Protein AF-A0A2G5LJG0-F1 (afdb_monomer)

Structure (mmCIF, N/CA/C/O backbone):
data_AF-A0A2G5LJG0-F1
#
_entry.id   AF-A0A2G5LJG0-F1
#
loop_
_atom_site.group_PDB
_atom_site.id
_atom_site.type_symbol
_atom_site.label_atom_id
_atom_site.label_alt_id
_atom_site.label_comp_id
_atom_site.label_asym_id
_atom_site.label_entity_id
_atom_site.label_seq_id
_atom_site.pdbx_PDB_ins_code
_atom_site.Cartn_x
_atom_site.Cartn_y
_atom_site.Cartn_z
_atom_site.occupancy
_atom_site.B_iso_or_equiv
_atom_site.auth_seq_id
_atom_site.auth_comp_id
_atom_site.auth_asym_id
_atom_site.auth_atom_id
_atom_site.pdbx_PDB_model_num
ATOM 1 N N . MET A 1 1 ? -20.430 12.999 13.429 1.00 34.19 1 MET A N 1
ATOM 2 C CA . MET A 1 1 ? -20.369 11.889 12.452 1.00 34.19 1 MET A CA 1
ATOM 3 C C . MET A 1 1 ? -19.060 11.153 12.674 1.00 34.19 1 MET A C 1
ATOM 5 O O . MET A 1 1 ? -18.026 11.803 12.641 1.00 34.19 1 MET A O 1
ATOM 9 N N . LYS A 1 2 ? -19.079 9.851 12.982 1.00 33.53 2 LYS A N 1
ATOM 10 C CA . LYS A 1 2 ? -17.854 9.037 12.914 1.00 33.53 2 LYS A CA 1
ATOM 11 C C . LYS A 1 2 ? -17.572 8.787 11.428 1.00 33.53 2 LYS A C 1
ATOM 13 O O . LYS A 1 2 ? -18.531 8.422 10.745 1.00 33.53 2 LYS A O 1
ATOM 18 N N . PRO A 1 3 ? -16.341 8.967 10.920 1.00 39.06 3 PRO A N 1
ATOM 19 C CA . PRO A 1 3 ? -16.021 8.483 9.591 1.00 39.06 3 PRO A CA 1
ATOM 20 C C . PRO A 1 3 ? -16.228 6.974 9.643 1.00 39.06 3 PRO A C 1
ATOM 22 O O . PRO A 1 3 ? -15.621 6.273 10.456 1.00 39.06 3 PRO A O 1
ATOM 25 N N . THR A 1 4 ? -17.175 6.475 8.862 1.00 47.19 4 THR A N 1
ATOM 26 C CA . THR A 1 4 ? -17.271 5.050 8.585 1.00 47.19 4 THR A CA 1
ATOM 27 C C . THR A 1 4 ? -16.028 4.761 7.763 1.00 47.19 4 THR A C 1
ATOM 29 O O . THR A 1 4 ? -16.020 5.016 6.567 1.00 47.19 4 THR A O 1
ATOM 32 N N . ALA A 1 5 ? -14.937 4.362 8.423 1.00 59.03 5 ALA A N 1
ATOM 33 C CA . ALA A 1 5 ? -13.753 3.880 7.733 1.00 59.03 5 ALA A CA 1
ATOM 34 C C . ALA A 1 5 ? -14.243 2.755 6.824 1.00 59.03 5 ALA A C 1
ATOM 36 O O . ALA A 1 5 ? -14.696 1.720 7.320 1.00 59.03 5 ALA A O 1
ATOM 37 N N . GLU A 1 6 ? -14.304 3.007 5.520 1.00 56.69 6 GLU A N 1
ATOM 38 C CA . GLU A 1 6 ? -14.744 2.018 4.553 1.00 56.69 6 GLU A CA 1
ATOM 39 C C . GLU A 1 6 ? -13.742 0.862 4.623 1.00 56.69 6 GLU A C 1
ATOM 41 O O . GLU A 1 6 ? -12.640 0.943 4.097 1.00 56.69 6 GLU A O 1
ATOM 46 N N . LYS A 1 7 ? -14.105 -0.221 5.316 1.00 68.94 7 LYS A N 1
ATOM 47 C CA . LYS A 1 7 ? -13.255 -1.409 5.526 1.00 68.94 7 LYS A CA 1
ATOM 48 C C . LYS A 1 7 ? -13.222 -2.323 4.299 1.00 68.94 7 LYS A C 1
ATOM 50 O O . LYS A 1 7 ? -13.150 -3.542 4.428 1.00 68.94 7 LYS A O 1
ATOM 55 N N . SER A 1 8 ? -13.392 -1.756 3.112 1.00 81.25 8 SER A N 1
ATOM 56 C CA . SER A 1 8 ? -13.516 -2.514 1.874 1.00 81.25 8 SER A CA 1
ATOM 57 C C . SER A 1 8 ? -12.317 -2.195 0.993 1.00 81.25 8 SER A C 1
ATOM 59 O O . SER A 1 8 ? -12.151 -1.024 0.635 1.00 81.25 8 SER A O 1
ATOM 61 N N . PRO A 1 9 ? -11.497 -3.207 0.653 1.00 86.75 9 PRO A N 1
ATOM 62 C 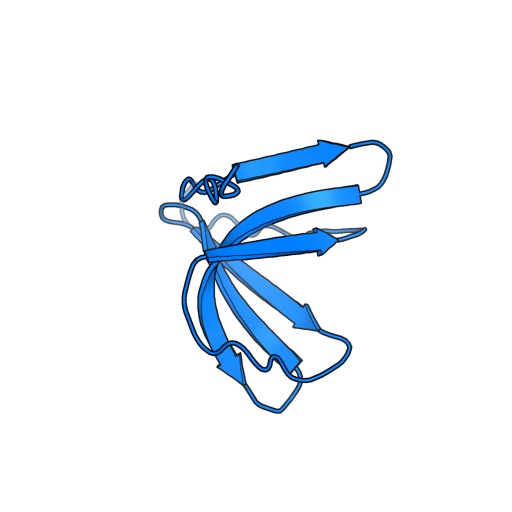CA . PRO A 1 9 ? -10.351 -3.038 -0.225 1.00 86.75 9 PRO A CA 1
ATOM 63 C C . PRO A 1 9 ? -10.762 -2.341 -1.525 1.00 86.75 9 PRO A C 1
ATOM 65 O O . PRO A 1 9 ? -11.700 -2.788 -2.190 1.00 86.75 9 PRO A O 1
ATOM 68 N N . LYS A 1 10 ? -10.099 -1.239 -1.883 1.00 89.94 10 LYS A N 1
ATOM 69 C CA . LYS A 1 10 ? -10.379 -0.504 -3.122 1.00 89.94 10 LYS A CA 1
ATOM 70 C C . LYS A 1 10 ? -9.153 0.242 -3.632 1.00 89.94 10 LYS A C 1
ATOM 72 O O . LYS A 1 10 ? -8.313 0.679 -2.850 1.00 89.94 10 LYS A O 1
ATOM 77 N N . ILE A 1 11 ? -9.115 0.438 -4.945 1.00 88.62 11 ILE A N 1
ATOM 78 C CA . ILE A 1 11 ? -8.206 1.369 -5.612 1.00 88.62 11 ILE A CA 1
ATOM 79 C C . ILE A 1 11 ? -9.073 2.382 -6.358 1.00 88.62 11 ILE A C 1
ATOM 81 O O . ILE A 1 11 ? -9.998 1.995 -7.075 1.00 88.62 11 ILE A O 1
ATOM 85 N N . LYS A 1 12 ? -8.787 3.669 -6.182 1.00 90.44 12 LYS A N 1
ATOM 86 C CA . LYS A 1 12 ? -9.401 4.770 -6.927 1.00 90.44 12 LYS A CA 1
ATOM 87 C C . LYS A 1 12 ? -8.307 5.625 -7.550 1.00 90.44 12 LYS A C 1
ATOM 89 O O . LYS A 1 12 ? -7.255 5.820 -6.950 1.00 90.44 12 LYS A O 1
ATOM 94 N N . MET A 1 13 ? -8.568 6.146 -8.741 1.00 86.44 13 MET A N 1
ATOM 95 C CA . MET A 1 13 ? -7.756 7.209 -9.327 1.00 86.44 13 MET A CA 1
ATOM 96 C C . MET A 1 13 ? -8.541 8.512 -9.241 1.00 86.44 13 MET A C 1
ATOM 98 O O . MET A 1 13 ? -9.632 8.608 -9.800 1.00 86.44 13 MET A O 1
ATOM 102 N N . GLU A 1 14 ? -7.978 9.494 -8.545 1.00 86.94 14 GLU A N 1
ATOM 103 C CA . GLU A 1 14 ? -8.478 10.866 -8.490 1.00 86.94 14 GLU A CA 1
ATOM 104 C C . GLU A 1 14 ? -7.347 11.799 -8.935 1.00 86.94 14 GLU A C 1
ATOM 106 O O . GLU A 1 14 ? -6.244 11.786 -8.385 1.00 86.94 14 GLU A O 1
ATOM 111 N N . ASP A 1 15 ? -7.603 12.574 -9.989 1.00 86.44 15 ASP A N 1
ATOM 112 C CA . ASP A 1 15 ? -6.614 13.403 -10.682 1.00 86.44 15 ASP A CA 1
ATOM 113 C C . ASP A 1 15 ? -5.353 12.630 -11.122 1.00 86.44 15 ASP A C 1
ATOM 115 O O . ASP A 1 15 ? -5.368 11.897 -12.112 1.00 86.44 15 ASP A O 1
ATOM 119 N N . ARG A 1 16 ? -4.239 12.833 -10.405 1.00 85.00 16 ARG A N 1
ATOM 120 C CA . ARG A 1 16 ? -2.923 12.204 -10.622 1.00 85.00 16 ARG A CA 1
ATOM 121 C C . ARG A 1 16 ? -2.499 11.326 -9.444 1.00 85.00 16 ARG A C 1
ATOM 123 O O . ARG A 1 16 ? -1.340 10.921 -9.374 1.00 85.00 16 ARG A O 1
ATOM 130 N N . LEU A 1 17 ? -3.411 11.082 -8.508 1.00 89.75 17 LEU A N 1
ATOM 131 C CA . LEU A 1 17 ? -3.173 10.283 -7.320 1.00 89.75 17 LEU A CA 1
ATOM 132 C C . LEU A 1 17 ? -3.978 8.992 -7.388 1.00 89.75 17 LEU A C 1
ATOM 134 O O . LEU A 1 17 ? -5.145 8.949 -7.779 1.00 89.75 17 LEU A O 1
ATOM 138 N N . ILE A 1 18 ? -3.316 7.925 -6.978 1.00 89.56 18 ILE A N 1
ATOM 139 C CA . ILE A 1 18 ? -3.886 6.605 -6.796 1.00 89.56 18 ILE A CA 1
ATOM 140 C C . ILE A 1 18 ? -4.154 6.471 -5.302 1.00 89.56 18 ILE A C 1
ATOM 142 O O . ILE A 1 18 ? -3.220 6.393 -4.506 1.00 89.56 18 ILE A O 1
ATOM 146 N N . GLN A 1 19 ? -5.425 6.480 -4.923 1.00 90.75 19 GLN A N 1
ATOM 147 C CA . GLN A 1 19 ? -5.859 6.220 -3.558 1.00 90.75 19 GLN A CA 1
ATOM 148 C C . GLN A 1 19 ? -6.086 4.723 -3.386 1.00 90.75 19 GLN A C 1
ATOM 150 O O . GLN A 1 19 ? -6.835 4.101 -4.146 1.00 90.75 19 GLN A O 1
ATOM 155 N N . ILE A 1 20 ? -5.448 4.138 -2.379 1.00 89.06 20 ILE A N 1
ATOM 156 C CA . ILE A 1 20 ? -5.525 2.709 -2.088 1.00 89.06 20 ILE A CA 1
ATOM 157 C C . ILE A 1 20 ? -6.016 2.555 -0.656 1.00 89.06 20 ILE A C 1
ATOM 159 O O . ILE A 1 20 ? -5.357 3.002 0.282 1.00 89.06 20 ILE A O 1
ATOM 163 N N . THR A 1 21 ? -7.162 1.897 -0.490 1.00 91.81 21 THR A N 1
ATOM 164 C CA . THR A 1 21 ? -7.635 1.426 0.814 1.00 91.81 21 THR A CA 1
ATOM 165 C C . THR A 1 21 ? -7.407 -0.076 0.882 1.00 91.81 21 THR A C 1
ATOM 167 O O . THR A 1 21 ? -7.980 -0.823 0.088 1.00 91.81 21 THR A O 1
ATOM 170 N N . ALA A 1 22 ? -6.572 -0.532 1.807 1.00 91.44 22 ALA A N 1
ATOM 171 C CA . ALA A 1 22 ? -6.184 -1.937 1.926 1.00 91.44 22 ALA A CA 1
ATOM 172 C C . ALA A 1 22 ? -5.818 -2.282 3.373 1.00 91.44 22 ALA A C 1
ATOM 174 O O . ALA A 1 22 ? -5.633 -1.392 4.204 1.00 91.44 22 ALA A O 1
ATOM 175 N N . GLU A 1 23 ? -5.732 -3.570 3.689 1.00 92.06 23 GLU A N 1
ATOM 176 C CA . GLU A 1 23 ? -5.317 -4.018 5.018 1.00 92.06 23 GLU A CA 1
ATOM 177 C C . GLU A 1 23 ? -3.791 -4.054 5.107 1.00 92.06 23 GLU A C 1
ATOM 179 O O . GLU A 1 23 ? -3.140 -4.758 4.341 1.00 92.06 23 GLU A O 1
ATOM 184 N N . LEU A 1 24 ? -3.212 -3.318 6.051 1.00 90.88 24 LEU A N 1
ATOM 185 C CA . LEU A 1 24 ? -1.799 -3.423 6.384 1.00 90.88 24 LEU A CA 1
ATOM 186 C C . LEU A 1 24 ? -1.549 -4.748 7.106 1.00 90.88 24 LEU A C 1
ATOM 188 O O . LEU A 1 24 ? -2.049 -4.955 8.215 1.00 90.88 24 LEU A O 1
ATOM 192 N N . VAL A 1 25 ? -0.773 -5.627 6.473 1.00 89.44 25 VAL A N 1
ATOM 193 C CA . VAL A 1 25 ? -0.430 -6.953 7.014 1.00 89.44 25 VAL A CA 1
ATOM 194 C C . VAL A 1 25 ? 1.003 -7.022 7.531 1.00 89.44 25 VAL A C 1
ATOM 196 O O . VAL A 1 25 ? 1.302 -7.856 8.383 1.00 89.44 25 VAL A O 1
ATOM 199 N N . GLN A 1 26 ? 1.876 -6.131 7.058 1.00 86.69 26 GLN A N 1
ATOM 200 C CA . GLN A 1 26 ? 3.247 -5.999 7.538 1.00 86.69 26 GLN A CA 1
ATOM 201 C C . GLN A 1 26 ? 3.742 -4.567 7.330 1.00 86.69 26 GLN A C 1
ATOM 203 O O . GLN A 1 26 ? 3.480 -3.972 6.288 1.00 86.69 26 GLN A O 1
ATOM 208 N N . ALA A 1 27 ? 4.479 -4.042 8.302 1.00 86.31 27 ALA A N 1
ATOM 209 C CA . ALA A 1 27 ? 5.289 -2.837 8.177 1.00 86.31 27 ALA A CA 1
ATOM 210 C C . ALA A 1 27 ? 6.584 -3.064 8.959 1.00 86.31 27 ALA A C 1
ATOM 212 O O . ALA A 1 27 ? 6.526 -3.552 10.095 1.00 86.31 27 ALA A O 1
ATOM 213 N N . ASP A 1 2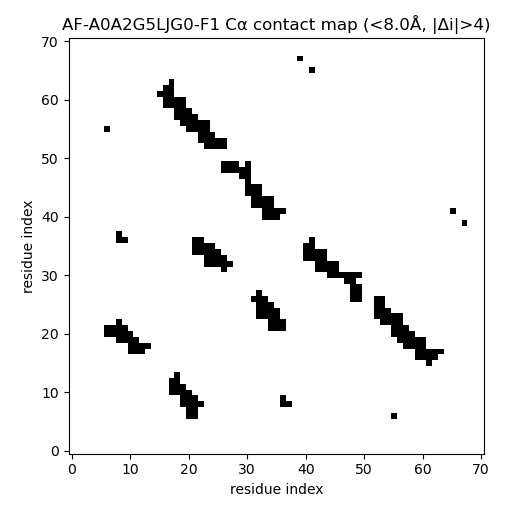8 ? 7.723 -2.750 8.357 1.00 82.50 28 ASP A N 1
ATOM 214 C CA . ASP A 1 28 ? 9.020 -2.776 9.027 1.00 82.50 28 ASP A CA 1
ATOM 215 C C . ASP A 1 28 ? 9.498 -1.370 9.421 1.00 82.50 28 ASP A C 1
ATOM 217 O O . ASP A 1 28 ? 8.814 -0.363 9.215 1.00 82.50 28 ASP A O 1
ATOM 221 N N . GLU A 1 29 ? 10.647 -1.323 10.095 1.00 78.19 29 GLU A N 1
ATOM 222 C CA . GLU A 1 29 ? 11.257 -0.074 10.565 1.00 78.19 29 GLU A CA 1
ATOM 223 C C . GLU A 1 29 ? 12.017 0.664 9.453 1.00 78.19 29 GLU A C 1
ATOM 225 O O . GLU A 1 29 ? 12.292 1.855 9.600 1.00 78.19 29 GLU A O 1
ATOM 230 N N . ASP A 1 30 ? 12.282 -0.014 8.334 1.00 79.38 30 ASP A N 1
ATOM 231 C CA . ASP A 1 30 ? 13.014 0.507 7.178 1.00 79.38 30 ASP A CA 1
ATOM 232 C C . ASP A 1 30 ? 12.086 1.203 6.164 1.00 79.38 30 ASP A C 1
ATOM 234 O O . ASP A 1 30 ? 12.539 1.694 5.132 1.00 79.38 30 ASP A O 1
ATOM 238 N N . GLY A 1 31 ? 10.784 1.281 6.463 1.00 79.44 31 GLY A N 1
ATOM 239 C CA . GLY A 1 31 ? 9.791 1.953 5.626 1.00 79.44 31 GLY A CA 1
ATOM 240 C C . GLY A 1 31 ? 9.192 1.057 4.543 1.00 79.44 31 GLY A C 1
ATOM 241 O O . GLY A 1 31 ? 8.452 1.552 3.695 1.00 79.44 31 GLY A O 1
ATOM 242 N N . CYS A 1 32 ? 9.441 -0.252 4.565 1.00 84.88 32 CYS A N 1
ATOM 243 C CA . CYS A 1 32 ? 8.771 -1.188 3.672 1.00 84.88 32 CYS A CA 1
ATOM 244 C C . CYS A 1 32 ? 7.505 -1.739 4.337 1.00 84.88 32 CYS A C 1
ATOM 246 O O . CYS A 1 32 ? 7.469 -2.100 5.519 1.00 84.88 32 CYS A O 1
ATOM 248 N N . ALA A 1 33 ? 6.428 -1.824 3.563 1.00 88.06 33 ALA A N 1
ATOM 249 C CA . ALA A 1 33 ? 5.166 -2.369 4.035 1.00 88.06 33 ALA A CA 1
ATOM 250 C C . ALA A 1 33 ? 4.472 -3.223 2.973 1.00 88.06 33 ALA A C 1
ATOM 252 O O . ALA A 1 33 ? 4.625 -3.032 1.766 1.00 88.06 33 ALA A O 1
ATOM 253 N N . ALA A 1 34 ? 3.677 -4.176 3.451 1.00 89.00 34 ALA A N 1
ATOM 254 C CA . ALA A 1 34 ? 2.842 -5.034 2.632 1.00 89.00 34 ALA A CA 1
ATOM 255 C C . ALA A 1 34 ? 1.370 -4.808 2.976 1.00 89.00 34 ALA A C 1
ATOM 257 O O . ALA A 1 34 ? 0.957 -4.846 4.142 1.00 89.00 34 ALA A O 1
ATOM 258 N N . LEU A 1 35 ? 0.572 -4.612 1.934 1.00 89.38 35 LEU A N 1
ATOM 259 C CA . LEU A 1 35 ? -0.866 -4.427 2.013 1.00 89.38 35 LEU A CA 1
ATOM 260 C C 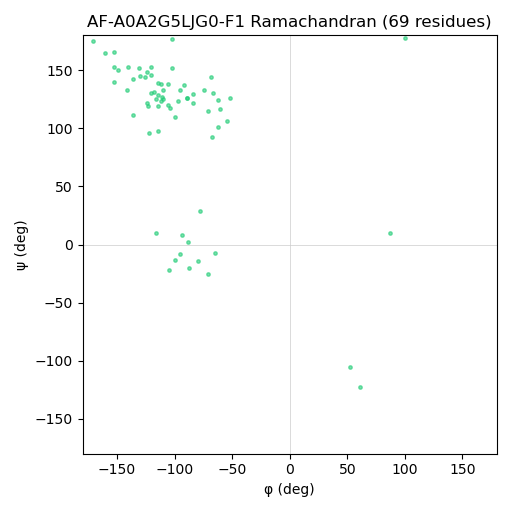. LEU A 1 35 ? -1.574 -5.596 1.348 1.00 89.38 35 LEU A C 1
ATOM 262 O O . LEU A 1 35 ? -1.198 -6.025 0.260 1.00 89.38 35 LEU A O 1
ATOM 266 N N . LYS A 1 36 ? -2.653 -6.063 1.960 1.00 88.69 36 LYS A N 1
ATOM 267 C CA . LYS A 1 36 ? -3.556 -7.044 1.377 1.00 88.69 36 LYS A CA 1
ATOM 268 C C . LYS A 1 36 ? -4.760 -6.346 0.752 1.00 88.69 36 LYS A C 1
ATOM 270 O O . LYS A 1 36 ? -5.504 -5.626 1.423 1.00 88.69 36 LYS A O 1
ATOM 275 N N . LEU A 1 37 ? -4.971 -6.604 -0.535 1.00 87.31 37 LEU A N 1
ATOM 276 C CA . LEU A 1 37 ? -6.114 -6.137 -1.313 1.00 87.31 37 LEU A CA 1
ATOM 277 C C . LEU A 1 37 ? -6.839 -7.353 -1.908 1.00 87.31 37 LEU A C 1
ATOM 279 O O . LEU A 1 37 ? -6.444 -7.875 -2.948 1.00 87.31 37 LEU A O 1
ATOM 283 N N . GLY A 1 38 ? -7.891 -7.828 -1.235 1.00 83.12 38 GLY A N 1
ATOM 284 C CA . GLY A 1 38 ? -8.529 -9.096 -1.606 1.00 83.12 38 GLY A CA 1
ATOM 285 C C . GLY A 1 38 ? -7.531 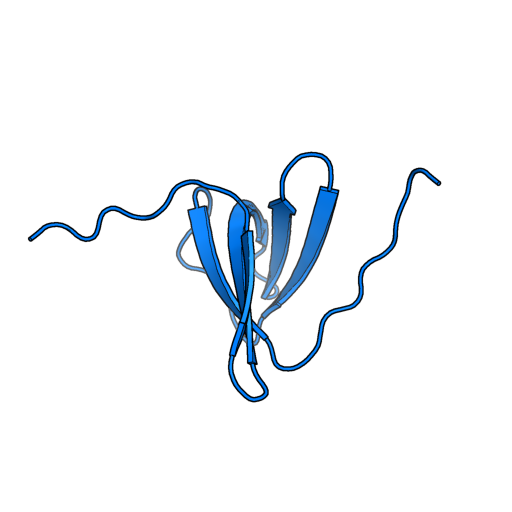-10.254 -1.495 1.00 83.12 38 GLY A C 1
ATOM 286 O O . GLY A 1 38 ? -6.936 -10.441 -0.433 1.00 83.12 38 GLY A O 1
ATOM 287 N N . ASP A 1 39 ? -7.314 -10.979 -2.593 1.00 83.25 39 ASP A N 1
ATOM 288 C CA . ASP A 1 39 ? -6.326 -12.068 -2.688 1.00 83.25 39 ASP A CA 1
ATOM 289 C C . ASP A 1 39 ? -4.962 -11.609 -3.237 1.00 83.25 39 ASP A C 1
ATOM 291 O O . ASP A 1 39 ? -4.083 -12.423 -3.510 1.00 83.25 39 ASP A O 1
ATOM 295 N N . SER A 1 40 ? -4.770 -10.299 -3.407 1.00 82.44 40 SER A N 1
ATOM 296 C CA . SER A 1 40 ? -3.517 -9.702 -3.880 1.00 82.44 40 SER A CA 1
ATOM 297 C C . SER A 1 40 ? -2.712 -9.090 -2.735 1.00 82.44 40 SER A C 1
ATOM 299 O O . SER A 1 40 ? -3.275 -8.604 -1.751 1.00 82.44 40 SER A O 1
ATOM 301 N N . ILE A 1 41 ? -1.387 -9.062 -2.901 1.00 85.44 41 ILE A N 1
ATOM 302 C CA . ILE A 1 41 ? -0.460 -8.321 -2.040 1.00 85.44 41 ILE A CA 1
ATOM 303 C C . ILE A 1 41 ? 0.109 -7.142 -2.830 1.00 85.44 41 ILE A C 1
ATOM 305 O O . ILE A 1 41 ? 0.541 -7.304 -3.970 1.00 85.44 41 ILE A O 1
ATOM 309 N N . ILE A 1 42 ? 0.113 -5.963 -2.216 1.00 85.38 42 ILE A N 1
ATOM 310 C CA . ILE A 1 42 ? 0.762 -4.752 -2.718 1.00 85.38 42 ILE A CA 1
ATOM 311 C C . ILE A 1 42 ? 1.960 -4.482 -1.811 1.00 85.38 42 ILE A C 1
ATOM 313 O O . ILE A 1 42 ? 1.800 -4.384 -0.596 1.00 85.38 42 ILE A O 1
ATOM 317 N N . LEU A 1 43 ? 3.145 -4.361 -2.400 1.00 86.50 43 LEU A N 1
ATOM 318 C CA . LEU A 1 43 ? 4.351 -3.938 -1.695 1.00 86.50 43 LEU A CA 1
ATOM 319 C C . LEU 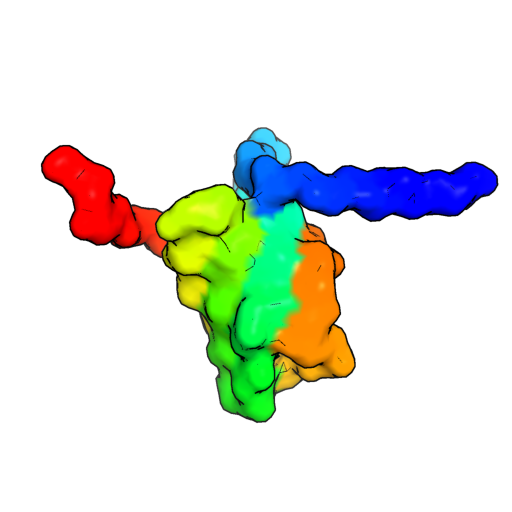A 1 43 ? 4.527 -2.435 -1.893 1.00 86.50 43 LEU A C 1
ATOM 321 O O . LEU A 1 43 ? 4.379 -1.942 -3.013 1.00 86.50 43 LEU A O 1
ATOM 325 N N . ILE A 1 44 ? 4.805 -1.719 -0.809 1.00 84.00 44 ILE A N 1
ATOM 326 C CA . ILE A 1 44 ? 5.026 -0.276 -0.818 1.00 84.00 44 ILE A CA 1
ATOM 327 C C . ILE A 1 44 ? 6.312 0.067 -0.069 1.00 84.00 44 ILE A C 1
ATOM 329 O O . ILE A 1 44 ? 6.648 -0.559 0.937 1.00 84.00 44 ILE A O 1
ATOM 333 N N . GLU A 1 45 ? 6.989 1.093 -0.563 1.00 85.12 45 GLU A N 1
ATOM 334 C CA . GLU A 1 45 ? 8.074 1.786 0.123 1.00 85.12 45 GLU A CA 1
ATOM 335 C C . GLU A 1 45 ? 7.540 3.140 0.593 1.00 85.12 45 GLU A C 1
ATOM 337 O O . GLU A 1 45 ? 6.782 3.808 -0.118 1.00 85.12 45 GLU A O 1
ATOM 342 N N . LEU A 1 46 ? 7.892 3.523 1.812 1.00 80.38 46 LEU A N 1
ATOM 343 C CA . LEU A 1 46 ? 7.449 4.739 2.473 1.00 80.38 46 LEU A CA 1
ATOM 344 C C . LEU A 1 46 ? 8.661 5.589 2.822 1.00 80.38 46 LEU A C 1
ATOM 346 O O . LEU A 1 46 ? 9.696 5.073 3.230 1.00 80.38 46 LEU A O 1
ATOM 350 N N 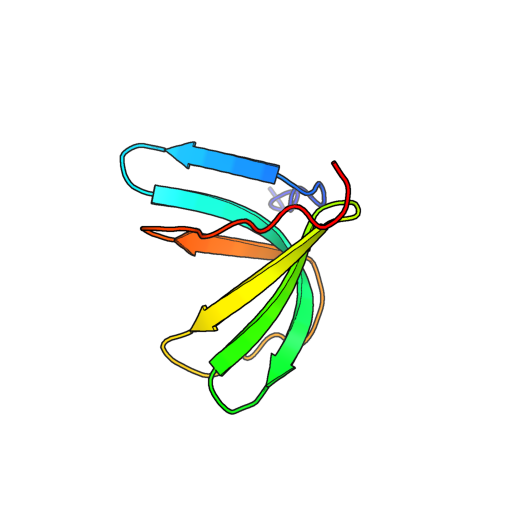. ASP A 1 47 ? 8.492 6.908 2.766 1.00 77.25 47 ASP A N 1
ATOM 351 C CA . ASP A 1 47 ? 9.548 7.863 3.126 1.00 77.25 47 ASP A CA 1
ATOM 352 C C . ASP A 1 47 ? 9.940 7.808 4.621 1.00 77.25 47 ASP A C 1
ATOM 354 O O . ASP A 1 47 ? 10.883 8.475 5.051 1.00 77.25 47 ASP A O 1
ATOM 358 N N . GLY A 1 48 ? 9.213 7.040 5.439 1.00 76.81 48 GLY A N 1
ATOM 359 C CA . GLY A 1 48 ? 9.493 6.856 6.857 1.00 76.81 48 GLY A CA 1
ATOM 360 C C . GLY A 1 48 ? 8.645 5.760 7.510 1.00 76.81 48 GLY A C 1
ATOM 361 O O . GLY A 1 48 ? 7.740 5.201 6.884 1.00 76.81 48 GLY A O 1
ATOM 362 N N . PRO A 1 49 ? 8.918 5.452 8.789 1.00 77.06 49 PRO A N 1
ATOM 363 C CA . PRO A 1 49 ? 8.269 4.354 9.491 1.00 77.06 49 PRO A CA 1
ATOM 364 C C . PRO A 1 49 ? 6.784 4.633 9.749 1.00 77.06 49 PRO A C 1
ATOM 366 O O . PRO A 1 49 ? 6.381 5.749 10.091 1.00 77.06 49 PRO A O 1
ATOM 369 N N . LEU A 1 50 ? 5.964 3.583 9.666 1.00 77.75 50 LEU A N 1
ATOM 370 C CA . LEU A 1 50 ? 4.558 3.643 10.059 1.00 77.75 50 LEU A CA 1
ATOM 371 C C . LEU A 1 50 ? 4.404 3.435 11.564 1.00 77.75 50 LEU A C 1
ATOM 373 O O . LEU A 1 50 ? 4.848 2.441 12.135 1.00 77.75 50 LEU A O 1
ATOM 377 N N . SER A 1 51 ? 3.671 4.340 12.207 1.00 78.44 51 SER A N 1
ATOM 378 C CA . SER A 1 51 ? 3.225 4.164 13.592 1.00 78.44 51 SER A CA 1
ATOM 379 C C . SER A 1 51 ? 2.145 3.081 13.726 1.00 78.44 51 SER A C 1
ATOM 381 O O . SER A 1 51 ? 2.009 2.462 14.783 1.00 78.44 51 SER A O 1
ATOM 383 N N . GLN A 1 52 ? 1.390 2.820 12.654 1.00 78.38 52 GLN A N 1
ATOM 384 C CA . GLN A 1 52 ? 0.391 1.757 12.584 1.00 78.38 52 GLN A CA 1
ATOM 385 C C . GLN A 1 52 ? 1.032 0.456 12.087 1.00 78.38 52 GLN A C 1
ATOM 387 O O . GLN A 1 52 ? 1.631 0.430 11.021 1.00 78.38 52 GLN A O 1
ATOM 392 N N . LYS A 1 53 ? 0.868 -0.636 12.846 1.00 75.69 53 LYS A N 1
ATOM 393 C CA . LYS A 1 53 ? 1.437 -1.956 12.505 1.00 75.69 53 LYS A CA 1
ATOM 394 C C . LYS A 1 53 ? 0.449 -2.934 11.861 1.00 75.69 53 LYS A C 1
ATOM 396 O O . LYS A 1 5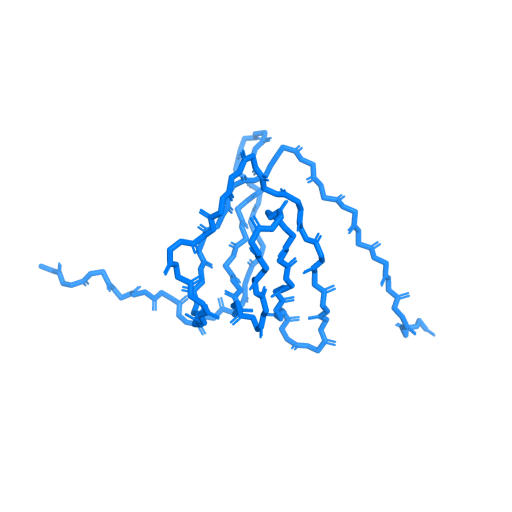3 ? 0.864 -3.978 11.377 1.00 75.69 53 LYS A O 1
ATOM 401 N N . SER A 1 54 ? -0.852 -2.641 11.901 1.00 83.50 54 SER A N 1
ATOM 402 C CA . SER A 1 54 ? -1.895 -3.491 11.307 1.00 83.50 54 SER A CA 1
ATOM 403 C C . SER A 1 54 ? -3.197 -2.724 11.069 1.00 83.50 54 SER A C 1
ATOM 405 O O . SER A 1 54 ? -3.399 -1.645 11.629 1.00 83.50 54 SER A O 1
ATOM 407 N N . GLY A 1 55 ? -4.091 -3.298 10.261 1.00 88.06 55 GLY A N 1
ATOM 408 C CA . GLY A 1 55 ? -5.445 -2.792 10.022 1.00 88.06 55 GLY A CA 1
ATOM 409 C C . GLY A 1 55 ? -5.587 -2.012 8.718 1.00 88.06 55 GLY A C 1
ATOM 410 O O . GLY A 1 55 ? -4.624 -1.825 7.981 1.00 88.06 55 GLY A O 1
ATOM 411 N N . PHE A 1 56 ? -6.809 -1.566 8.415 1.00 89.12 56 PHE A N 1
ATOM 412 C CA . PHE A 1 56 ? -7.071 -0.828 7.180 1.00 89.12 56 PHE A CA 1
ATOM 413 C C . PHE A 1 56 ? -6.365 0.528 7.179 1.00 89.12 56 PHE A C 1
ATOM 415 O O . PHE A 1 56 ? -6.478 1.300 8.134 1.00 89.12 56 PHE A O 1
ATOM 422 N N . VAL A 1 57 ? -5.661 0.798 6.087 1.00 88.50 57 VAL A N 1
ATOM 423 C CA . VAL A 1 57 ? -4.997 2.066 5.799 1.00 88.50 57 VAL A CA 1
ATOM 424 C C . VAL A 1 57 ? -5.544 2.646 4.507 1.00 88.50 57 VAL A C 1
ATOM 426 O O . VAL A 1 57 ? -5.994 1.915 3.624 1.00 88.50 57 VAL A O 1
ATOM 429 N N . GLU A 1 58 ? -5.479 3.965 4.411 1.00 89.38 58 GLU A N 1
ATOM 430 C CA . GLU A 1 58 ? -5.673 4.710 3.179 1.00 89.38 58 GLU A CA 1
ATOM 431 C C . GLU A 1 58 ? -4.359 5.419 2.856 1.00 89.38 58 GLU A C 1
ATOM 433 O O . GLU A 1 58 ? -3.807 6.124 3.701 1.00 89.38 58 GLU A O 1
ATOM 438 N N . LEU A 1 59 ? -3.838 5.202 1.653 1.00 85.25 59 LEU A N 1
ATOM 439 C CA . LEU A 1 59 ? -2.617 5.843 1.163 1.00 85.25 59 LEU A CA 1
ATOM 440 C C . LEU A 1 59 ? -2.829 6.426 -0.227 1.00 85.25 59 LEU A C 1
ATOM 442 O O . LEU A 1 59 ? -3.637 5.933 -1.013 1.00 85.25 59 LEU A O 1
ATOM 446 N N . SER A 1 60 ? -2.067 7.477 -0.511 1.00 87.88 60 SER A N 1
ATOM 447 C CA . SER A 1 60 ? -2.011 8.130 -1.813 1.00 87.88 60 SER A CA 1
ATOM 448 C C . SER A 1 60 ? -0.652 7.873 -2.444 1.00 87.88 60 SER A C 1
ATOM 450 O O . SER A 1 60 ? 0.375 8.154 -1.831 1.00 87.88 60 SER A O 1
ATOM 452 N N . ALA A 1 61 ? -0.649 7.362 -3.670 1.00 84.38 61 ALA A N 1
ATOM 453 C CA . ALA A 1 61 ? 0.554 7.113 -4.452 1.00 84.38 61 ALA A CA 1
ATOM 454 C C . ALA A 1 61 ? 0.479 7.843 -5.798 1.00 84.38 61 ALA A C 1
ATOM 456 O O . ALA A 1 61 ? -0.596 8.005 -6.372 1.00 84.38 61 ALA A O 1
ATOM 457 N N . THR A 1 62 ? 1.623 8.268 -6.328 1.00 86.06 62 THR A N 1
ATOM 458 C CA . THR A 1 62 ? 1.723 8.844 -7.683 1.00 86.06 62 THR A CA 1
ATOM 459 C C . THR A 1 62 ? 1.936 7.774 -8.756 1.00 86.06 62 THR A C 1
ATOM 461 O O . THR A 1 62 ? 1.650 8.010 -9.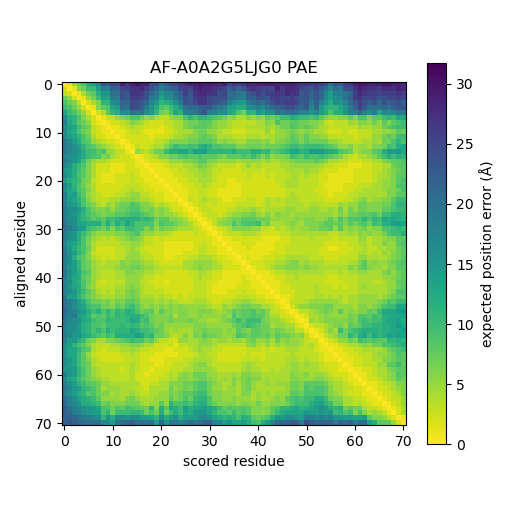928 1.00 86.06 62 THR A O 1
ATOM 464 N N . ALA A 1 63 ? 2.412 6.590 -8.363 1.00 79.06 63 ALA A N 1
ATOM 465 C CA . ALA A 1 63 ? 2.607 5.433 -9.225 1.00 79.06 63 ALA A CA 1
ATOM 466 C C . ALA A 1 63 ? 2.424 4.132 -8.429 1.00 79.06 63 ALA A C 1
ATOM 468 O O . ALA A 1 63 ? 2.704 4.084 -7.234 1.00 79.06 63 ALA A O 1
ATOM 469 N N . ILE A 1 64 ? 1.975 3.071 -9.104 1.00 77.81 64 ILE A N 1
ATOM 470 C CA . ILE A 1 64 ? 1.886 1.712 -8.559 1.00 77.81 64 ILE A CA 1
ATOM 471 C C . ILE A 1 64 ? 2.406 0.715 -9.596 1.00 77.81 64 ILE A C 1
ATOM 473 O O . ILE A 1 64 ? 2.157 0.872 -10.792 1.00 77.81 64 ILE A O 1
ATOM 477 N N . GLN A 1 65 ? 3.101 -0.323 -9.137 1.00 74.75 65 GLN A N 1
ATOM 478 C CA . GLN A 1 65 ? 3.415 -1.504 -9.936 1.00 74.75 65 GLN A CA 1
ATOM 479 C C . GLN A 1 65 ? 2.646 -2.698 -9.372 1.00 74.75 65 GLN A C 1
ATOM 481 O O . GLN A 1 65 ? 2.753 -3.004 -8.187 1.00 74.75 65 GLN A O 1
ATOM 486 N N . ILE A 1 66 ? 1.848 -3.356 -10.214 1.00 71.94 66 ILE A N 1
ATOM 487 C CA . ILE A 1 66 ? 1.070 -4.541 -9.836 1.00 71.94 66 ILE A CA 1
ATOM 488 C C . ILE A 1 66 ? 1.619 -5.729 -10.619 1.00 71.94 66 ILE A C 1
ATOM 490 O O . ILE A 1 66 ? 1.717 -5.667 -11.843 1.00 71.94 66 ILE A O 1
ATOM 494 N N . TYR A 1 67 ? 1.942 -6.810 -9.911 1.00 69.06 67 TYR A N 1
ATOM 495 C CA . TYR A 1 67 ? 2.448 -8.051 -10.491 1.00 69.06 67 TYR A CA 1
ATOM 496 C C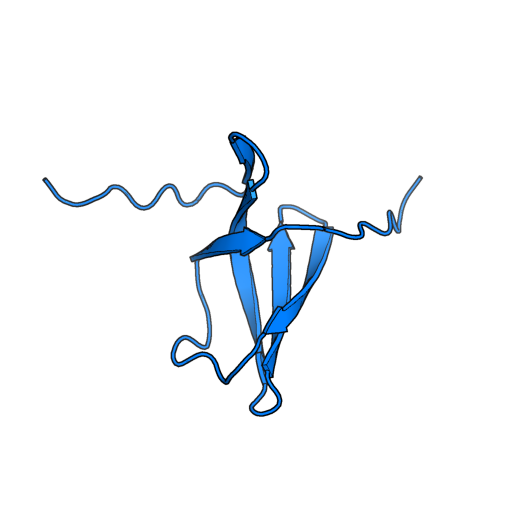 . TYR A 1 67 ? 1.421 -9.170 -10.266 1.00 69.06 67 TYR A C 1
ATOM 498 O O . TYR A 1 67 ? 1.380 -9.741 -9.176 1.00 69.06 67 TYR A O 1
ATOM 506 N N . PRO A 1 68 ? 0.561 -9.480 -11.254 1.00 66.81 68 PRO A N 1
ATOM 507 C CA . PRO A 1 68 ? -0.379 -10.588 -11.142 1.00 66.81 68 PRO A CA 1
ATOM 508 C C . PRO A 1 68 ? 0.386 -11.907 -11.004 1.00 66.81 68 PRO A C 1
ATOM 510 O O . PRO A 1 68 ? 1.214 -12.239 -11.850 1.00 66.81 68 PRO A O 1
ATOM 513 N N . THR A 1 69 ? 0.113 -12.664 -9.944 1.00 66.12 69 THR A N 1
ATOM 514 C CA . THR A 1 69 ? 0.753 -13.967 -9.688 1.00 66.12 69 THR A CA 1
ATOM 515 C C . THR A 1 69 ? -0.074 -15.153 -10.191 1.00 66.12 69 THR A C 1
ATOM 517 O O . THR A 1 69 ? 0.425 -16.274 -10.217 1.00 66.12 69 THR A O 1
ATOM 520 N N . HIS A 1 70 ? -1.314 -14.909 -10.626 1.00 61.34 70 HIS A N 1
ATOM 521 C CA . HIS A 1 70 ? -2.217 -15.890 -11.228 1.00 61.34 70 HIS A CA 1
ATOM 522 C C . HIS A 1 70 ? -2.900 -15.257 -12.452 1.00 61.34 70 HIS A C 1
ATOM 524 O O . HIS A 1 70 ? -3.694 -14.329 -12.290 1.00 61.34 70 HIS A O 1
ATOM 530 N N . ILE A 1 71 ? -2.566 -15.738 -13.658 1.00 58.41 71 ILE A N 1
ATOM 531 C CA . ILE A 1 71 ? -3.160 -15.335 -14.949 1.00 58.41 71 ILE A CA 1
ATOM 532 C C . ILE A 1 71 ? -3.758 -16.568 -15.621 1.00 58.41 71 ILE A C 1
ATOM 534 O O . ILE A 1 71 ? -3.076 -17.618 -15.590 1.00 58.41 71 ILE A O 1
#

Sequence (71 aa):
MKPTAEKSPKIKMEDRLIQITAELVQADEDGCAALKLGDSIILIELDGPLSQKSGFVELSATAIQIYPTHI

Nearest PDB structures (foldseek):
  1mbm-assembly3_C  TM=4.505E-01  e=2.443E+00  Equine arteritis virus
  5f72-assembly2_C  TM=2.485E-01  e=7.719E+00  Homo sapiens

Radius of gyration: 12.49 Å; Cα contacts (8 Å, |Δi|>4): 123; chains: 1; bounding box: 33×29×28 Å

Secondary structure (DSSP, 8-state):
-------S-EEEEETTEEEEEEEEEEE-TTSEEEEEETTEEEEEE-SS--S--SEEEEEEES------S--

Solvent-accessible surface area (backbone atoms only — not comparable to full-atom values): 4534 Å² total; per-residue (Å²): 132,80,82,76,74,76,88,58,62,44,77,46,80,55,97,75,34,37,38,38,31,26,34,34,73,40,58,47,82,86,12,42,33,35,28,38,44,84,96,42,77,45,79,47,81,44,101,52,60,66,92,65,65,61,48,78,45,78,49,77,35,79,74,85,88,85,81,84,89,77,132

pLDDT: mean 79.71, std 13.09, range [33.53, 92.06]

Foldseek 3Di:
DPPPLPQAFDWDDDDQKIKTKFWWPAWDQQQWTWTDRPPAIFIDGGPGGDPDGTGIDIDIDNDGDGDDPDD

Mean predicted aligned error: 7.15 Å